Protein AF-A0A8X7UZ30-F1 (afdb_monomer_lite)

Structure (mmCIF, N/CA/C/O backbone):
data_AF-A0A8X7UZ30-F1
#
_entry.id   AF-A0A8X7UZ30-F1
#
loop_
_atom_site.group_PDB
_atom_site.id
_atom_site.type_symbol
_atom_site.label_atom_id
_atom_site.label_alt_id
_atom_site.label_comp_id
_atom_site.label_asym_id
_atom_site.label_entity_id
_atom_site.label_seq_id
_atom_site.pdbx_PDB_ins_code
_atom_site.Cartn_x
_atom_site.Cartn_y
_atom_site.Cartn_z
_atom_site.occupancy
_atom_site.B_iso_or_equiv
_atom_site.auth_seq_id
_atom_site.auth_comp_id
_atom_site.auth_asym_id
_atom_site.auth_atom_id
_atom_site.pdbx_PDB_model_num
ATOM 1 N N . MET A 1 1 ? 1.801 18.169 -25.509 1.00 45.81 1 MET A N 1
ATOM 2 C CA . MET A 1 1 ? 2.466 18.859 -24.384 1.00 45.81 1 MET A CA 1
ATOM 3 C C . MET A 1 1 ? 3.367 17.918 -23.574 1.00 45.81 1 MET A C 1
ATOM 5 O O . MET A 1 1 ? 4.564 18.136 -23.585 1.00 45.81 1 MET A O 1
ATOM 9 N N . GLY A 1 2 ? 2.878 16.818 -22.977 1.00 57.31 2 GLY A N 1
ATOM 10 C CA . GLY A 1 2 ? 3.729 15.922 -22.156 1.00 57.31 2 GLY A CA 1
ATOM 11 C C . GLY A 1 2 ? 4.887 15.200 -22.878 1.00 57.31 2 GLY A C 1
ATOM 12 O O . GLY A 1 2 ? 5.932 14.972 -22.283 1.00 57.31 2 GLY A O 1
ATOM 13 N N . LYS A 1 3 ? 4.746 14.892 -24.177 1.00 58.72 3 LYS A N 1
ATOM 14 C CA . LYS A 1 3 ? 5.792 14.205 -24.967 1.00 58.72 3 LYS A CA 1
ATOM 15 C C . LYS A 1 3 ? 7.014 15.080 -25.293 1.00 58.72 3 LYS A C 1
ATOM 17 O O . LYS A 1 3 ? 8.078 14.539 -25.551 1.00 58.72 3 LYS A O 1
ATOM 22 N N . GLU A 1 4 ? 6.857 16.404 -25.274 1.00 61.19 4 GLU A N 1
ATOM 23 C CA . GLU A 1 4 ? 7.953 17.369 -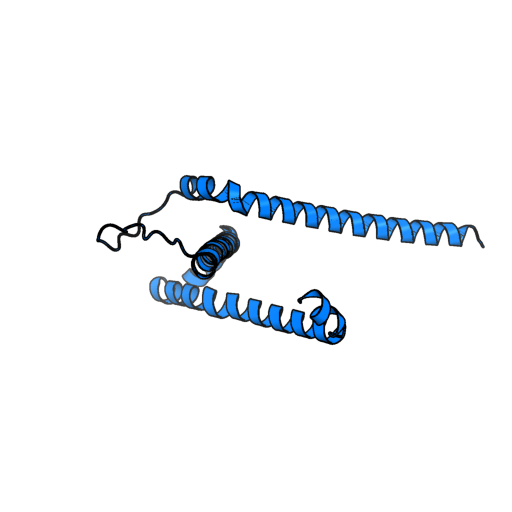25.478 1.00 61.19 4 GLU A CA 1
ATOM 24 C C . GLU A 1 4 ? 8.802 17.506 -24.206 1.00 61.19 4 GLU A C 1
ATOM 26 O O . GLU A 1 4 ? 10.024 17.507 -24.274 1.00 61.19 4 GLU A O 1
ATOM 31 N N . ILE A 1 5 ? 8.164 17.498 -23.029 1.00 61.38 5 ILE A N 1
ATOM 32 C CA . ILE A 1 5 ? 8.846 17.551 -21.725 1.00 61.38 5 ILE A CA 1
ATOM 33 C C . ILE A 1 5 ? 9.736 16.314 -21.530 1.00 61.38 5 ILE A C 1
ATOM 35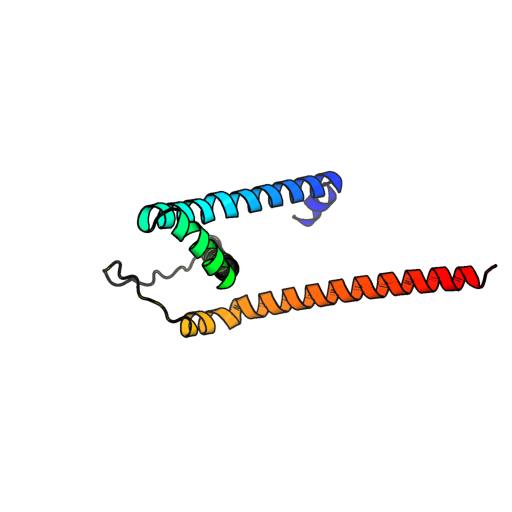 O O . ILE A 1 5 ? 10.884 16.436 -21.119 1.00 61.38 5 ILE A O 1
ATOM 39 N N . LEU A 1 6 ? 9.244 15.129 -21.905 1.00 62.25 6 LEU A N 1
ATOM 40 C CA . LEU A 1 6 ? 9.995 13.872 -21.798 1.00 62.25 6 LEU A CA 1
ATOM 41 C C . LEU A 1 6 ? 11.217 13.792 -22.731 1.00 62.25 6 LEU A C 1
ATOM 43 O O . LEU A 1 6 ? 12.106 12.988 -22.481 1.00 62.25 6 LEU A O 1
ATOM 47 N N . ARG A 1 7 ? 11.280 14.609 -23.793 1.00 64.31 7 ARG A N 1
ATOM 48 C CA . ARG A 1 7 ? 12.428 14.663 -24.719 1.00 64.31 7 ARG A CA 1
ATOM 49 C C . ARG A 1 7 ? 13.551 15.587 -24.245 1.00 64.31 7 ARG A C 1
ATOM 51 O O . ARG A 1 7 ? 14.673 15.450 -24.715 1.00 64.31 7 ARG A O 1
ATOM 58 N N . LEU A 1 8 ? 13.251 16.511 -23.331 1.00 68.25 8 LEU A N 1
ATOM 59 C CA . LEU A 1 8 ? 14.210 17.472 -22.773 1.00 68.25 8 LEU A CA 1
ATOM 60 C C . LEU A 1 8 ? 14.868 16.971 -21.477 1.00 68.25 8 LEU A C 1
ATOM 62 O O . LEU A 1 8 ? 15.854 17.543 -21.018 1.00 68.25 8 LEU A O 1
ATOM 66 N N . VAL A 1 9 ? 14.325 15.908 -20.881 1.00 74.44 9 VAL A N 1
ATOM 67 C CA . VAL A 1 9 ? 14.804 15.331 -19.623 1.00 74.44 9 VAL A CA 1
ATOM 68 C C . VAL A 1 9 ? 15.862 14.272 -19.924 1.00 74.44 9 VAL A C 1
ATOM 70 O O . VAL A 1 9 ? 15.595 13.278 -20.595 1.00 74.44 9 VAL A O 1
ATOM 73 N N . THR A 1 10 ? 17.081 14.474 -19.421 1.00 80.12 10 THR A N 1
ATOM 74 C CA . THR A 1 10 ? 18.139 13.460 -19.511 1.00 80.12 10 THR A CA 1
ATOM 75 C C . THR A 1 10 ? 17.779 12.242 -18.647 1.00 80.12 10 THR A C 1
ATOM 77 O O . THR A 1 10 ? 17.148 12.398 -17.598 1.00 80.12 10 THR A O 1
ATOM 80 N N . PRO A 1 11 ? 18.183 11.017 -19.034 1.00 76.94 11 PRO A N 1
ATOM 81 C CA . PRO A 1 11 ? 17.801 9.789 -18.323 1.00 76.94 11 PRO A CA 1
ATOM 82 C C . PRO A 1 11 ? 18.179 9.808 -16.832 1.00 76.94 11 PRO A C 1
ATOM 84 O O . PRO A 1 11 ? 17.429 9.309 -15.999 1.00 76.94 11 PRO A O 1
ATOM 87 N N . ASN A 1 12 ? 19.280 10.476 -16.475 1.00 78.88 12 ASN A N 1
ATOM 88 C CA . ASN A 1 12 ? 19.706 10.641 -15.083 1.00 78.88 12 ASN A CA 1
ATOM 89 C C . ASN A 1 12 ? 18.746 11.528 -14.266 1.00 78.88 12 ASN A C 1
ATOM 91 O O . ASN A 1 12 ? 18.543 11.280 -13.082 1.00 78.88 12 ASN A O 1
ATOM 95 N N . GLN A 1 13 ? 18.143 12.550 -14.885 1.00 82.94 13 GLN A N 1
ATOM 96 C CA . GLN A 1 13 ? 17.176 13.438 -14.228 1.00 82.94 13 GLN A CA 1
ATOM 97 C C . GLN A 1 13 ? 15.824 12.746 -14.039 1.00 82.94 13 GLN A C 1
ATOM 99 O O . GLN A 1 13 ? 15.180 12.941 -13.012 1.00 82.94 13 GLN A O 1
ATOM 104 N N . LEU A 1 14 ? 15.420 11.896 -14.991 1.00 84.50 14 LEU A N 1
ATOM 105 C CA . LEU A 1 14 ? 14.224 11.068 -14.845 1.00 84.50 14 LEU A CA 1
ATOM 106 C C . LEU A 1 14 ? 14.387 10.066 -13.697 1.00 84.50 14 LEU A C 1
ATOM 108 O O . LEU A 1 14 ? 13.525 10.002 -12.828 1.00 84.50 14 LEU A O 1
ATOM 112 N N . ALA A 1 15 ? 15.520 9.360 -13.644 1.00 85.81 15 ALA A N 1
ATOM 113 C CA . ALA A 1 15 ? 15.814 8.421 -12.564 1.00 85.81 15 ALA A CA 1
ATOM 114 C C . ALA A 1 15 ? 15.855 9.113 -11.189 1.00 85.81 15 ALA A C 1
ATOM 116 O O . ALA A 1 15 ? 15.294 8.604 -10.220 1.00 85.81 15 ALA A O 1
ATOM 117 N N . ALA A 1 16 ? 16.465 10.300 -11.104 1.00 86.31 16 ALA A N 1
ATOM 118 C CA . ALA A 1 16 ? 16.489 11.090 -9.874 1.00 86.31 16 ALA A CA 1
ATOM 119 C C . ALA A 1 16 ? 15.084 11.562 -9.453 1.00 86.31 16 ALA A C 1
ATOM 121 O O . ALA A 1 16 ? 14.745 11.519 -8.270 1.00 86.31 16 ALA A O 1
ATOM 122 N N . LEU A 1 17 ? 14.244 11.974 -10.408 1.00 86.56 17 LEU A N 1
ATOM 123 C CA . LEU A 1 17 ? 12.860 12.375 -10.150 1.00 86.56 17 LEU A CA 1
ATOM 124 C C . LEU A 1 17 ? 12.002 11.193 -9.683 1.00 86.56 17 LEU A C 1
ATOM 126 O O . LEU A 1 17 ? 11.246 11.328 -8.723 1.00 86.56 17 LEU A O 1
ATOM 130 N N . GLU A 1 18 ? 12.131 10.035 -10.330 1.00 87.62 18 GLU A N 1
ATOM 131 C CA . GLU A 1 18 ? 11.450 8.802 -9.928 1.00 87.62 18 GLU A CA 1
ATOM 132 C C . GLU A 1 18 ? 11.854 8.383 -8.514 1.00 87.62 18 GLU A C 1
ATOM 134 O O . GLU A 1 18 ? 10.987 8.082 -7.693 1.00 87.62 18 GLU A O 1
ATOM 139 N N . GLN A 1 19 ? 13.149 8.436 -8.193 1.00 89.06 19 GLN A N 1
ATOM 140 C CA . GLN A 1 19 ? 13.645 8.156 -6.845 1.00 89.06 19 GLN A CA 1
ATOM 141 C C . GLN A 1 19 ? 13.103 9.149 -5.812 1.00 89.06 19 GLN A C 1
ATOM 143 O O . GLN A 1 19 ? 12.683 8.734 -4.728 1.00 89.06 19 GLN A O 1
ATOM 148 N N . ALA A 1 20 ? 13.068 10.444 -6.135 1.00 89.56 20 ALA A N 1
ATOM 149 C CA . ALA A 1 20 ? 12.529 11.467 -5.244 1.00 89.56 20 ALA A CA 1
ATOM 150 C C . ALA A 1 20 ? 11.025 11.262 -4.987 1.00 89.56 20 ALA A C 1
ATOM 152 O O . ALA A 1 20 ? 10.590 11.260 -3.834 1.00 89.56 20 ALA A O 1
ATOM 153 N N . LEU A 1 21 ? 10.241 11.009 -6.041 1.00 88.50 21 LEU A N 1
ATOM 154 C CA . LEU A 1 21 ? 8.804 10.733 -5.948 1.00 88.50 21 LEU A CA 1
ATOM 155 C C . LEU A 1 21 ? 8.515 9.435 -5.188 1.00 88.50 21 LEU A C 1
ATOM 157 O O . LEU A 1 21 ? 7.593 9.398 -4.370 1.00 88.50 21 LEU A O 1
ATOM 161 N N . ALA A 1 22 ? 9.301 8.381 -5.418 1.00 87.69 22 ALA A N 1
ATOM 162 C CA . ALA A 1 22 ?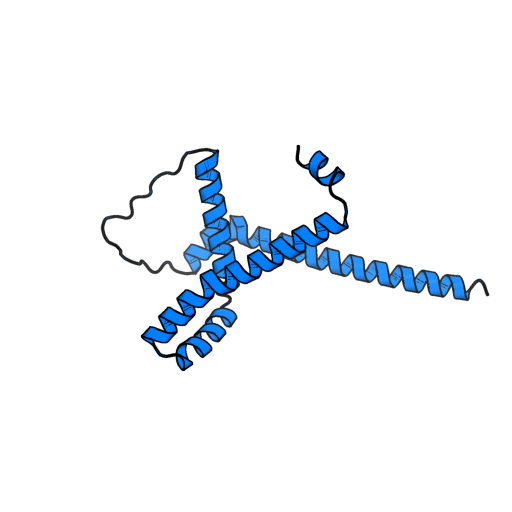 9.175 7.117 -4.700 1.00 87.69 22 ALA A CA 1
ATOM 163 C C . ALA A 1 22 ? 9.476 7.300 -3.207 1.00 87.69 22 ALA A C 1
ATOM 165 O O . ALA A 1 22 ? 8.683 6.883 -2.363 1.00 87.69 22 ALA A O 1
ATOM 166 N N . THR A 1 23 ? 10.569 7.991 -2.878 1.00 87.94 23 THR A N 1
ATOM 167 C CA . THR A 1 23 ? 10.972 8.258 -1.489 1.00 87.94 23 THR A CA 1
ATOM 168 C C . THR A 1 23 ? 9.927 9.099 -0.760 1.00 87.94 23 THR A C 1
ATOM 170 O O . THR A 1 23 ? 9.520 8.742 0.347 1.00 87.94 23 THR A O 1
ATOM 173 N N . GLN A 1 24 ? 9.425 10.166 -1.397 1.00 89.12 24 GLN A N 1
ATOM 174 C CA . GLN A 1 24 ? 8.339 10.977 -0.847 1.00 89.12 24 GLN A CA 1
ATOM 175 C C . GLN A 1 24 ? 7.085 10.129 -0.625 1.00 89.12 24 GLN A C 1
ATOM 177 O O . GLN A 1 24 ? 6.494 10.197 0.447 1.00 89.12 24 GLN A O 1
ATOM 182 N N . SER A 1 25 ? 6.682 9.323 -1.609 1.00 85.06 25 SER A N 1
ATOM 183 C CA . SER A 1 25 ? 5.464 8.509 -1.520 1.00 85.06 25 SER A CA 1
ATOM 184 C C . SER A 1 25 ? 5.548 7.493 -0.385 1.00 85.06 25 SER A C 1
ATOM 186 O O . SER A 1 25 ? 4.591 7.337 0.369 1.00 85.06 25 SER A O 1
ATOM 188 N N . ILE A 1 26 ? 6.702 6.845 -0.214 1.00 84.06 26 ILE A N 1
ATOM 189 C CA . ILE A 1 26 ? 6.943 5.906 0.885 1.00 84.06 26 ILE A CA 1
ATOM 190 C C . ILE A 1 26 ? 6.870 6.642 2.223 1.00 84.06 26 ILE A C 1
ATOM 192 O O . ILE A 1 26 ? 6.100 6.242 3.096 1.00 84.06 26 ILE A O 1
ATOM 196 N N . PHE A 1 27 ? 7.611 7.739 2.382 1.00 85.88 27 PHE A N 1
ATOM 197 C CA . PHE A 1 27 ? 7.614 8.485 3.638 1.00 85.88 27 PHE A CA 1
ATOM 198 C C . PHE A 1 27 ? 6.224 9.037 3.972 1.00 85.88 27 PHE A C 1
ATOM 200 O O . PHE A 1 27 ? 5.758 8.916 5.099 1.00 85.88 27 PHE A O 1
ATOM 207 N N . GLN A 1 28 ? 5.517 9.580 2.984 1.00 84.12 28 GLN A N 1
ATOM 208 C CA . GLN A 1 28 ? 4.193 10.162 3.158 1.00 84.12 28 GLN A CA 1
ATOM 209 C C . GLN A 1 28 ? 3.144 9.103 3.518 1.00 84.12 28 GLN A C 1
ATOM 211 O O . GLN A 1 28 ? 2.339 9.326 4.420 1.00 84.12 28 GLN A O 1
ATOM 216 N N . LEU A 1 29 ? 3.159 7.941 2.860 1.00 79.38 29 LEU A N 1
ATOM 217 C CA . LEU A 1 29 ? 2.212 6.862 3.145 1.00 79.38 29 LEU A CA 1
ATOM 218 C C . LEU A 1 29 ? 2.471 6.218 4.508 1.00 79.38 29 LEU A C 1
ATOM 220 O O . LEU A 1 29 ? 1.527 5.973 5.251 1.00 79.38 29 LEU A O 1
ATOM 224 N N . TRP A 1 30 ? 3.727 5.970 4.870 1.00 79.56 30 TRP A N 1
ATOM 225 C CA . TRP A 1 30 ? 4.039 5.332 6.147 1.00 79.56 30 TRP A CA 1
ATOM 226 C C . TRP A 1 30 ? 3.945 6.313 7.316 1.00 79.56 30 TRP A C 1
ATOM 228 O O . TRP A 1 30 ? 3.318 6.011 8.326 1.00 79.56 30 TRP A O 1
ATOM 238 N N . PHE A 1 31 ? 4.493 7.517 7.185 1.00 82.38 31 PHE A N 1
ATOM 239 C CA . PHE A 1 31 ? 4.532 8.457 8.299 1.00 82.38 31 PHE A CA 1
ATOM 240 C C . PHE A 1 31 ? 3.190 9.155 8.530 1.00 82.38 31 PHE A C 1
ATOM 242 O O . PHE A 1 31 ? 2.761 9.257 9.671 1.00 82.38 31 PHE A O 1
ATOM 249 N N . LEU A 1 32 ? 2.486 9.611 7.487 1.00 82.38 32 LEU A N 1
ATOM 250 C CA . LEU A 1 32 ? 1.235 10.355 7.698 1.00 82.38 32 LEU A CA 1
ATOM 251 C C . LEU A 1 32 ? 0.005 9.464 7.868 1.00 82.38 32 LEU A C 1
ATOM 253 O O . LEU A 1 32 ? -0.951 9.912 8.489 1.00 82.38 32 LEU A O 1
ATOM 257 N N . MET A 1 33 ? -0.006 8.240 7.327 1.00 80.81 33 MET A N 1
ATOM 258 C CA . MET A 1 33 ? -1.191 7.370 7.421 1.00 80.81 33 MET A CA 1
ATOM 259 C C . MET A 1 33 ? -1.069 6.301 8.504 1.00 80.81 33 MET A C 1
ATOM 261 O O . MET A 1 33 ? -2.056 6.010 9.172 1.00 80.81 33 MET A O 1
ATOM 265 N N . VAL A 1 34 ? 0.114 5.705 8.687 1.00 83.56 34 VAL A N 1
ATOM 266 C CA . VAL A 1 34 ? 0.281 4.598 9.645 1.00 83.56 34 VAL A CA 1
ATOM 267 C C . VAL A 1 34 ? 0.537 5.119 11.054 1.00 83.56 34 VAL A C 1
ATOM 269 O O . VAL A 1 34 ? -0.018 4.581 12.008 1.00 83.56 34 VAL A O 1
ATOM 272 N N . LEU A 1 35 ? 1.329 6.186 11.200 1.00 84.88 35 LEU A N 1
ATOM 273 C CA . LEU A 1 35 ? 1.684 6.726 12.514 1.00 84.88 35 LEU A CA 1
ATOM 274 C C . LEU A 1 35 ? 0.459 7.159 13.335 1.00 84.88 35 LEU A C 1
ATOM 276 O O . LEU A 1 35 ? 0.381 6.740 14.488 1.00 84.88 35 LEU A O 1
ATOM 280 N N . PRO A 1 36 ? -0.520 7.918 12.798 1.00 85.06 36 PRO A N 1
ATOM 281 C CA . PRO A 1 36 ? -1.685 8.319 13.586 1.00 85.06 36 PRO A CA 1
ATOM 282 C C . PRO A 1 36 ? -2.507 7.118 14.049 1.00 85.06 36 PRO A C 1
ATOM 284 O O . PRO A 1 36 ? -2.906 7.073 15.202 1.00 85.06 36 PRO A O 1
ATOM 287 N N . MET A 1 37 ? -2.682 6.117 13.183 1.00 86.12 37 MET A N 1
ATOM 288 C CA . MET A 1 37 ? -3.435 4.902 13.497 1.00 86.12 37 MET A CA 1
ATOM 289 C C . MET A 1 37 ? -2.754 4.072 14.593 1.00 86.12 37 MET A C 1
ATOM 291 O O . MET A 1 37 ? -3.406 3.633 15.535 1.00 86.12 37 MET A O 1
ATOM 295 N N . VAL A 1 38 ? -1.433 3.877 14.506 1.00 86.62 38 VAL A N 1
ATOM 296 C CA . VAL A 1 38 ? -0.677 3.146 15.539 1.00 86.62 38 VAL A CA 1
ATOM 297 C C . VAL A 1 38 ? -0.648 3.928 16.854 1.00 86.62 38 VAL A C 1
ATOM 299 O O . VAL A 1 38 ? -0.697 3.314 17.918 1.00 86.62 38 VAL A O 1
ATOM 302 N N . MET A 1 39 ? -0.599 5.264 16.807 1.00 89.62 39 MET A N 1
ATOM 303 C CA . MET A 1 39 ? -0.705 6.089 18.014 1.00 89.62 39 MET A CA 1
ATOM 304 C C . MET A 1 39 ? -2.101 6.038 18.637 1.00 89.62 39 MET A C 1
ATOM 306 O O . MET A 1 39 ? -2.188 5.944 19.854 1.00 89.62 39 MET A O 1
ATOM 310 N N . GLU A 1 40 ? -3.168 6.066 17.840 1.00 89.31 40 GLU A N 1
ATOM 311 C CA . GLU A 1 40 ? -4.556 5.953 18.311 1.00 89.31 40 GLU A CA 1
ATOM 312 C C . GLU A 1 40 ? -4.772 4.624 19.047 1.00 89.31 40 GLU A C 1
ATOM 314 O O . GLU A 1 40 ? -5.062 4.626 20.241 1.00 89.31 40 GLU A O 1
ATOM 319 N N . ILE A 1 41 ? -4.463 3.495 18.402 1.00 87.69 41 ILE A N 1
ATOM 320 C CA . ILE A 1 41 ? -4.571 2.160 19.022 1.00 87.69 41 ILE A CA 1
ATOM 321 C C . ILE A 1 41 ? -3.606 2.028 20.213 1.00 87.69 41 ILE A C 1
ATOM 323 O O . ILE A 1 41 ? -3.925 1.419 21.233 1.00 87.69 41 ILE A O 1
ATOM 327 N N . GLY A 1 42 ? -2.415 2.625 20.112 1.00 90.12 42 GLY A N 1
ATOM 328 C CA . GLY A 1 42 ? -1.423 2.630 21.185 1.00 90.12 42 GLY A CA 1
ATOM 329 C C . GLY A 1 42 ? -1.875 3.392 22.430 1.00 90.12 42 GLY A C 1
ATOM 330 O O . GLY A 1 42 ? -1.497 3.001 23.535 1.00 90.12 42 GLY A O 1
ATOM 331 N N . LEU A 1 43 ? -2.680 4.443 22.258 1.00 91.56 43 LEU A N 1
ATOM 332 C CA . LEU A 1 43 ? -3.282 5.215 23.345 1.00 91.56 43 LEU A CA 1
ATOM 333 C C . LEU A 1 43 ? -4.523 4.523 23.928 1.00 91.56 43 LEU A C 1
ATOM 335 O O . LEU A 1 43 ? -4.735 4.618 25.134 1.00 91.56 43 LEU A O 1
ATOM 339 N N . GLU A 1 44 ? -5.314 3.829 23.106 1.00 91.38 44 GLU A N 1
ATOM 340 C CA . GLU A 1 44 ? -6.555 3.163 23.531 1.00 91.38 44 GLU A CA 1
ATOM 341 C C . GLU A 1 44 ? -6.316 1.814 24.224 1.00 91.38 44 GLU A C 1
ATOM 343 O O . GLU A 1 44 ? -6.856 1.561 25.301 1.00 91.38 44 GLU A O 1
ATOM 348 N N . GLU A 1 45 ? -5.489 0.952 23.631 1.00 88.62 45 GLU A N 1
ATOM 349 C CA . GLU A 1 45 ? -5.312 -0.443 24.066 1.00 88.62 45 GLU A CA 1
ATOM 350 C C . GLU A 1 45 ? -3.878 -0.760 24.529 1.00 88.62 45 GLU A C 1
ATOM 352 O O . GLU A 1 45 ? -3.586 -1.850 25.034 1.00 88.62 45 GLU A O 1
ATOM 357 N N . GLY A 1 46 ? -2.965 0.205 24.396 1.00 90.31 46 GLY A N 1
ATOM 358 C CA . GLY A 1 46 ? -1.569 0.102 24.809 1.00 90.31 46 GLY A CA 1
ATOM 359 C C . GLY A 1 46 ? -0.610 -0.319 23.689 1.00 90.31 46 GLY A C 1
ATOM 360 O O . GLY A 1 46 ? -0.956 -1.012 22.731 1.00 90.31 46 GLY A O 1
ATOM 361 N N . PHE A 1 47 ? 0.664 0.063 23.838 1.00 87.94 47 PHE A N 1
ATOM 362 C CA . PHE A 1 47 ? 1.695 -0.068 22.794 1.00 87.94 47 PHE A CA 1
ATOM 363 C C . PHE A 1 47 ? 1.910 -1.504 22.288 1.00 87.94 47 PHE A C 1
ATOM 365 O O . PHE A 1 47 ? 2.123 -1.726 21.098 1.00 87.94 47 PHE A O 1
ATOM 372 N N . ARG A 1 48 ? 1.828 -2.503 23.178 1.00 89.19 48 ARG A N 1
ATOM 373 C CA . ARG A 1 48 ? 1.974 -3.913 22.788 1.00 89.19 48 ARG A CA 1
ATOM 374 C C . ARG A 1 48 ? 0.813 -4.387 21.909 1.00 89.19 48 ARG A C 1
ATOM 376 O O . ARG A 1 48 ? 1.070 -5.124 20.960 1.00 89.19 48 ARG A O 1
ATOM 383 N N . SER A 1 49 ? -0.419 -3.970 22.217 1.00 88.31 49 SER A N 1
ATOM 384 C CA . SER A 1 49 ? -1.601 -4.308 21.412 1.00 88.31 49 SER A CA 1
ATOM 385 C C . SER A 1 49 ? -1.480 -3.686 20.023 1.00 88.31 49 SER A C 1
ATOM 387 O O . SER A 1 49 ? -1.563 -4.391 19.023 1.00 88.31 49 SER A O 1
ATOM 389 N N . ALA A 1 50 ? -1.091 -2.407 19.960 1.00 89.62 50 ALA A N 1
ATOM 390 C CA . ALA A 1 50 ? -0.943 -1.672 18.706 1.00 89.62 50 ALA A CA 1
ATOM 391 C C . ALA A 1 50 ? 0.032 -2.319 17.708 1.00 89.62 50 ALA A C 1
ATOM 393 O O . ALA A 1 50 ? -0.244 -2.348 16.509 1.00 89.62 50 ALA A O 1
ATOM 394 N N . ILE A 1 51 ? 1.159 -2.875 18.175 1.00 88.88 51 ILE A N 1
ATOM 395 C CA . ILE A 1 51 ? 2.098 -3.585 17.289 1.00 88.88 51 ILE A CA 1
ATOM 396 C C . ILE A 1 51 ? 1.468 -4.870 16.744 1.00 88.88 51 ILE A C 1
ATOM 398 O O . ILE A 1 51 ? 1.582 -5.151 15.551 1.00 88.88 51 ILE A O 1
ATOM 402 N N . VAL A 1 52 ? 0.819 -5.663 17.600 1.00 91.25 52 VAL A N 1
ATOM 403 C CA . VAL A 1 52 ? 0.192 -6.925 17.180 1.00 91.25 52 VAL A CA 1
ATOM 404 C C . VAL A 1 52 ? -0.935 -6.644 16.193 1.00 91.25 52 VAL A C 1
ATOM 406 O O . VAL A 1 52 ? -0.963 -7.241 15.115 1.00 91.25 52 VAL A O 1
ATOM 409 N N . ASP A 1 53 ? -1.804 -5.690 16.507 1.00 87.75 53 ASP A N 1
ATOM 410 C CA . ASP A 1 53 ? -2.904 -5.301 15.635 1.00 87.75 53 ASP A CA 1
ATOM 411 C C . ASP A 1 53 ? -2.422 -4.721 14.315 1.00 87.75 53 ASP A C 1
ATOM 413 O O . ASP A 1 53 ? -2.992 -5.053 13.277 1.00 87.75 53 ASP A O 1
ATOM 417 N N . PHE A 1 54 ? -1.323 -3.964 14.304 1.00 87.31 54 PHE A N 1
ATOM 418 C CA . PHE A 1 54 ? -0.704 -3.521 13.059 1.00 87.31 54 PHE A CA 1
ATOM 419 C C . PHE A 1 54 ? -0.364 -4.710 12.144 1.00 87.31 54 PHE A C 1
ATOM 421 O O . PHE A 1 54 ? -0.758 -4.724 10.975 1.00 87.31 54 PHE A O 1
ATOM 428 N N . PHE A 1 55 ? 0.290 -5.755 12.661 1.00 89.44 55 PHE A N 1
ATOM 429 C CA . PHE A 1 55 ? 0.595 -6.949 11.863 1.00 89.44 55 PHE A CA 1
ATOM 430 C C . PHE A 1 55 ? -0.665 -7.706 11.430 1.00 89.44 55 PHE A C 1
ATOM 432 O O . PHE A 1 55 ? -0.764 -8.126 10.273 1.00 89.44 55 PHE A O 1
ATOM 439 N N . ILE A 1 56 ? -1.650 -7.848 12.317 1.00 90.69 56 ILE A N 1
ATOM 440 C CA . ILE A 1 56 ? -2.923 -8.505 11.996 1.00 90.69 56 ILE A CA 1
ATOM 441 C C . ILE A 1 56 ? -3.691 -7.728 10.915 1.00 90.69 56 ILE A C 1
ATOM 443 O O . ILE A 1 56 ? -4.264 -8.342 10.012 1.00 90.69 56 ILE A O 1
ATOM 447 N N . MET A 1 57 ? -3.681 -6.395 10.947 1.00 86.69 57 MET A N 1
ATOM 448 C CA . MET A 1 57 ? -4.281 -5.548 9.913 1.00 86.69 57 MET A CA 1
ATOM 449 C C . MET A 1 57 ? -3.592 -5.738 8.558 1.00 86.69 57 MET A C 1
ATOM 451 O O . MET A 1 57 ? -4.283 -5.873 7.543 1.00 86.69 57 MET A O 1
ATOM 455 N N . GLN A 1 58 ? -2.261 -5.850 8.525 1.00 87.69 58 GLN A N 1
ATOM 456 C CA . GLN A 1 58 ? -1.554 -6.119 7.268 1.00 87.69 58 GLN A CA 1
ATOM 457 C C . GLN A 1 58 ? -1.830 -7.518 6.718 1.00 87.69 58 GLN A C 1
ATOM 459 O O . GLN A 1 58 ? -2.022 -7.658 5.509 1.00 87.69 58 GLN A O 1
ATOM 464 N N . LEU A 1 59 ? -1.961 -8.533 7.577 1.00 88.81 59 LEU A N 1
ATOM 465 C CA . LEU A 1 59 ? -2.386 -9.875 7.159 1.00 88.81 59 LEU A CA 1
ATOM 466 C C . LEU A 1 59 ? -3.831 -9.899 6.634 1.00 88.81 59 LEU A C 1
ATOM 468 O O . LEU A 1 59 ? -4.133 -10.636 5.698 1.00 88.81 59 LEU A O 1
ATOM 472 N N . LYS A 1 60 ? -4.714 -9.043 7.165 1.00 86.12 60 LYS A N 1
ATOM 473 C CA . LYS A 1 60 ? -6.078 -8.817 6.646 1.00 86.12 60 LYS A CA 1
ATOM 474 C C . LYS A 1 60 ? -6.110 -7.989 5.349 1.00 86.12 60 LYS A C 1
ATOM 476 O O . LYS A 1 60 ? -7.193 -7.628 4.892 1.00 86.12 60 LYS A O 1
ATOM 481 N N . LEU A 1 61 ? -4.950 -7.691 4.753 1.00 83.31 61 LEU A N 1
ATOM 482 C CA . LEU A 1 61 ? -4.794 -6.881 3.540 1.00 83.31 61 LEU A CA 1
ATOM 483 C C . LEU A 1 61 ? -5.342 -5.449 3.685 1.00 83.31 61 LEU A C 1
ATOM 485 O O . LEU A 1 61 ? -5.770 -4.839 2.699 1.00 83.31 61 LEU A O 1
ATOM 489 N N . ALA A 1 62 ? -5.305 -4.885 4.898 1.00 81.88 62 ALA A N 1
ATOM 490 C CA . ALA A 1 62 ? -5.799 -3.534 5.163 1.00 81.88 62 ALA A CA 1
ATOM 491 C C . ALA A 1 62 ? -5.085 -2.477 4.304 1.00 81.88 62 ALA A C 1
ATOM 493 O O . ALA A 1 62 ? -5.739 -1.578 3.780 1.00 81.88 62 ALA A O 1
ATOM 494 N N . SER A 1 63 ? -3.776 -2.618 4.075 1.00 79.94 63 SER A N 1
ATOM 495 C CA . SER A 1 63 ? -2.993 -1.722 3.210 1.00 79.94 63 SER A CA 1
ATOM 496 C C . SER A 1 63 ? -3.466 -1.718 1.751 1.00 79.94 63 SER A C 1
ATOM 498 O O . SER A 1 63 ? -3.582 -0.653 1.137 1.00 79.94 63 SER A O 1
ATOM 500 N N . VAL A 1 64 ? -3.798 -2.891 1.204 1.00 78.62 64 VAL A N 1
ATOM 501 C CA . VAL A 1 64 ? -4.324 -3.042 -0.161 1.00 78.62 64 VAL A CA 1
ATOM 502 C C . VAL A 1 64 ? -5.716 -2.428 -0.248 1.00 78.62 64 VAL A C 1
ATOM 504 O O . VAL A 1 64 ? -5.982 -1.619 -1.138 1.00 78.62 64 VAL A O 1
ATOM 507 N N . PHE A 1 65 ? -6.588 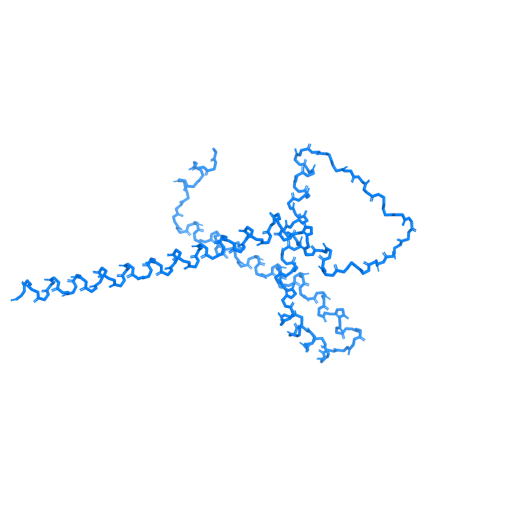-2.752 0.710 1.00 78.56 65 PHE A N 1
ATOM 508 C CA . PHE A 1 65 ? -7.938 -2.197 0.785 1.00 78.56 65 PHE A CA 1
ATOM 509 C C . PHE A 1 65 ? -7.926 -0.668 0.919 1.00 78.56 65 PHE A C 1
ATOM 511 O O . PHE A 1 65 ? -8.675 0.022 0.226 1.00 78.56 65 PHE A O 1
ATOM 518 N N . PHE A 1 66 ? -7.053 -0.129 1.768 1.00 78.88 66 PHE A N 1
ATOM 519 C CA . PHE A 1 66 ? -6.935 1.302 2.020 1.00 78.88 66 PHE A CA 1
ATOM 520 C C . PHE A 1 66 ? -6.390 2.065 0.810 1.00 78.88 66 PHE A C 1
ATOM 522 O O . PHE A 1 66 ? -6.999 3.049 0.391 1.00 78.88 66 PHE A O 1
ATOM 529 N N . THR A 1 67 ? -5.302 1.586 0.199 1.00 78.56 67 THR A N 1
ATOM 530 C CA . THR A 1 67 ? -4.734 2.178 -1.028 1.00 78.56 67 THR A CA 1
ATOM 531 C C . THR A 1 67 ? -5.775 2.224 -2.138 1.00 78.56 67 THR A C 1
ATOM 533 O O . THR A 1 67 ? -5.954 3.242 -2.811 1.00 78.56 67 THR A O 1
ATOM 536 N N . PHE A 1 68 ? -6.518 1.132 -2.290 1.00 75.25 68 PHE A N 1
ATOM 537 C CA . PHE A 1 68 ? -7.573 1.030 -3.277 1.00 75.25 68 PHE A CA 1
ATOM 538 C C . PHE A 1 68 ? -8.712 2.021 -2.979 1.00 75.25 68 PHE A C 1
ATOM 540 O O . PHE A 1 68 ? -9.062 2.841 -3.840 1.00 75.25 68 PHE A O 1
ATOM 547 N N . GLN A 1 69 ? -9.207 2.049 -1.734 1.00 80.12 69 GLN A N 1
ATOM 548 C CA . GLN A 1 69 ? -10.231 2.997 -1.284 1.00 80.12 69 GLN A CA 1
ATOM 549 C C . GLN A 1 69 ? -9.808 4.447 -1.567 1.00 80.12 69 GLN A C 1
ATOM 551 O O . GLN A 1 69 ? -10.585 5.208 -2.157 1.00 80.12 69 GLN A O 1
ATOM 556 N N . LEU A 1 70 ? -8.578 4.817 -1.200 1.00 81.38 70 LEU A N 1
ATOM 557 C CA . LEU A 1 70 ? -8.020 6.150 -1.421 1.00 81.38 70 LEU A CA 1
ATOM 558 C C . LEU A 1 70 ? -7.972 6.496 -2.916 1.00 81.38 70 LEU A C 1
ATOM 560 O O . LEU A 1 70 ? -8.405 7.581 -3.310 1.00 81.38 70 LEU A O 1
ATOM 564 N N . GLY A 1 71 ? -7.530 5.555 -3.755 1.00 82.12 71 GLY A N 1
ATOM 565 C CA . GLY A 1 71 ? -7.476 5.717 -5.209 1.00 82.12 71 GLY A CA 1
ATOM 566 C C . GLY A 1 71 ? -8.845 6.014 -5.818 1.00 82.12 71 GLY A C 1
ATOM 567 O O . GLY A 1 71 ? -8.986 6.915 -6.643 1.00 82.12 71 GLY A O 1
ATOM 568 N N . THR A 1 72 ? -9.891 5.331 -5.359 1.00 74.50 72 THR A N 1
ATOM 569 C CA . THR A 1 72 ? -11.246 5.574 -5.878 1.00 74.50 72 THR A CA 1
ATOM 570 C C . THR A 1 72 ? -11.887 6.848 -5.354 1.00 74.50 72 THR A C 1
ATOM 572 O O . THR A 1 72 ? -12.526 7.556 -6.134 1.00 74.50 72 THR A O 1
ATOM 575 N N . LYS A 1 73 ? -11.649 7.215 -4.088 1.00 81.00 73 LYS A N 1
ATOM 576 C CA . LYS A 1 73 ? -12.029 8.540 -3.578 1.00 81.00 73 LYS A CA 1
ATOM 577 C C . LYS A 1 73 ? -11.356 9.639 -4.400 1.00 81.00 73 LYS A C 1
ATOM 579 O O . LYS A 1 73 ? -12.045 10.540 -4.865 1.00 81.00 73 LYS A O 1
ATOM 584 N N . SER A 1 74 ? -10.055 9.513 -4.657 1.00 83.00 74 SER A N 1
ATOM 585 C CA . SER A 1 74 ? -9.295 10.450 -5.490 1.00 83.00 74 SER A CA 1
ATOM 586 C C . SER A 1 74 ? -9.842 10.532 -6.921 1.00 83.00 74 SER A C 1
ATOM 588 O O . SER A 1 74 ? -10.082 11.629 -7.424 1.00 83.00 74 SER A O 1
ATOM 590 N N . HIS A 1 75 ? -10.153 9.394 -7.553 1.00 80.75 75 HIS A N 1
ATOM 591 C CA . HIS A 1 75 ? -10.719 9.356 -8.905 1.00 80.75 75 HIS A CA 1
ATOM 592 C C . HIS A 1 75 ? -12.045 10.130 -9.014 1.00 80.75 75 HIS A C 1
ATOM 594 O O . HIS A 1 75 ? -12.210 10.971 -9.902 1.00 80.75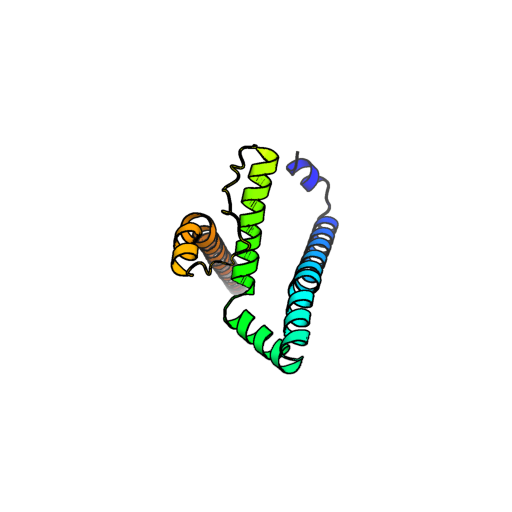 75 HIS A O 1
ATOM 600 N N . TYR A 1 76 ? -12.991 9.886 -8.100 1.00 76.62 76 TYR A N 1
ATOM 601 C CA . TYR A 1 76 ? -14.277 10.594 -8.100 1.00 76.62 76 TYR A CA 1
ATOM 602 C C . TYR A 1 76 ? -14.146 12.061 -7.678 1.00 76.62 76 TYR A C 1
ATOM 604 O O . TYR A 1 76 ? -14.873 12.913 -8.200 1.00 76.62 76 TYR A O 1
ATOM 612 N N . TYR A 1 77 ? -13.205 12.375 -6.787 1.00 80.62 77 TYR A N 1
ATOM 613 C CA . TYR A 1 77 ? -12.903 13.748 -6.393 1.00 80.62 77 TYR A CA 1
ATOM 614 C C . TYR A 1 77 ? -12.338 14.553 -7.569 1.00 80.62 77 TYR A C 1
ATOM 616 O O . TYR A 1 77 ? -12.847 15.627 -7.885 1.00 80.62 77 TYR A O 1
ATOM 624 N N . GLY A 1 78 ? -11.377 13.990 -8.307 1.00 83.06 78 GLY A N 1
ATOM 625 C CA . GLY A 1 78 ? -10.831 14.597 -9.521 1.00 83.06 78 GLY A CA 1
ATOM 626 C C . GLY A 1 78 ? -11.892 14.798 -10.605 1.00 83.06 78 GLY A C 1
ATOM 627 O O . GLY A 1 78 ? -11.977 15.873 -11.197 1.00 83.06 78 GLY A O 1
ATOM 628 N N . ARG A 1 79 ? -12.777 13.813 -10.819 1.00 81.12 79 ARG A N 1
ATOM 629 C CA . ARG A 1 79 ? -13.920 13.966 -11.739 1.00 81.12 79 ARG A CA 1
ATOM 630 C C . ARG A 1 79 ? -14.866 15.085 -11.314 1.00 81.12 79 ARG A C 1
ATOM 632 O O . ARG A 1 79 ? -15.321 15.832 -12.174 1.00 81.12 79 ARG A O 1
ATOM 639 N N . THR A 1 80 ? -15.121 15.216 -10.014 1.00 82.00 80 THR A N 1
ATOM 640 C CA . THR A 1 80 ? -15.950 16.292 -9.456 1.00 82.00 80 THR A CA 1
ATOM 641 C C . THR A 1 80 ? -15.328 17.664 -9.700 1.00 82.00 80 THR A C 1
ATOM 643 O O . THR A 1 80 ? -16.035 18.560 -10.151 1.00 82.00 80 THR A O 1
ATOM 646 N N . ILE A 1 81 ? -14.024 17.821 -9.449 1.00 80.88 81 ILE A N 1
ATOM 647 C CA . ILE A 1 81 ? -13.306 19.085 -9.674 1.00 80.88 81 ILE A CA 1
ATOM 648 C C . ILE A 1 81 ? -13.294 19.458 -11.160 1.00 80.88 81 ILE A C 1
ATOM 650 O O . ILE A 1 81 ? -13.537 20.609 -11.502 1.00 80.88 81 ILE A O 1
ATOM 654 N N . LEU A 1 82 ? -13.011 18.496 -12.042 1.00 83.94 82 LEU A N 1
ATOM 655 C CA . LEU A 1 82 ? -12.775 18.774 -13.461 1.00 83.94 82 LEU A CA 1
ATOM 656 C C . LEU A 1 82 ? -14.054 18.911 -14.293 1.00 83.94 82 LEU A C 1
ATOM 658 O O . LEU A 1 82 ? -14.075 19.688 -15.240 1.00 83.94 82 LEU A O 1
ATOM 662 N N . HIS A 1 83 ? -15.096 18.135 -13.988 1.00 83.44 83 HIS A N 1
ATOM 663 C CA . HIS A 1 83 ? -16.300 18.064 -14.826 1.00 83.44 83 HIS A CA 1
ATOM 664 C C . HIS A 1 83 ? -17.552 18.618 -14.135 1.00 83.44 83 HIS A C 1
ATOM 666 O O . HIS A 1 83 ? -18.581 18.781 -14.789 1.00 83.44 83 HIS A O 1
ATOM 672 N N . GLY A 1 84 ? -17.495 18.901 -12.828 1.00 77.75 84 GLY A N 1
ATOM 673 C CA . GLY A 1 84 ? -18.686 19.220 -12.042 1.00 77.75 84 GLY A CA 1
ATOM 674 C C . GLY A 1 84 ? -19.673 18.043 -11.963 1.00 77.75 84 GLY A C 1
ATOM 675 O O . GLY A 1 84 ? -19.493 16.995 -12.581 1.00 77.75 84 GLY A O 1
ATOM 676 N N . GLY A 1 85 ? -20.730 18.183 -11.156 1.00 70.31 85 GLY A N 1
ATOM 677 C CA . GLY A 1 85 ? -21.800 17.175 -11.054 1.00 70.31 85 GLY A CA 1
ATOM 678 C C . GLY A 1 85 ? -21.783 16.285 -9.805 1.00 70.31 85 GLY A C 1
ATOM 679 O O . GLY A 1 85 ? -22.468 15.261 -9.785 1.00 70.31 85 GLY A O 1
ATOM 680 N N . SER A 1 86 ? -21.055 16.660 -8.745 1.00 63.88 86 SER A N 1
ATOM 681 C CA . SER A 1 86 ? -21.218 16.015 -7.434 1.00 63.88 86 SER A CA 1
ATOM 682 C C . SER A 1 86 ? -22.632 16.257 -6.910 1.00 63.88 86 SER A C 1
ATOM 684 O O . SER A 1 86 ? -23.015 17.381 -6.584 1.00 63.88 86 SER A O 1
ATOM 686 N N . LYS A 1 87 ? -23.430 15.188 -6.851 1.00 58.03 87 LYS A N 1
ATOM 687 C CA . LYS A 1 87 ? -24.711 15.190 -6.148 1.00 58.03 87 LYS A CA 1
ATOM 688 C C . LYS A 1 87 ? -24.431 14.906 -4.678 1.00 58.03 87 LYS A C 1
ATOM 690 O O . LYS A 1 87 ? -24.028 13.798 -4.330 1.00 58.03 87 LYS A O 1
ATOM 695 N N . TYR A 1 88 ? -24.671 15.899 -3.825 1.00 55.28 88 TYR A N 1
ATOM 696 C CA . TYR A 1 88 ? -24.722 15.704 -2.381 1.00 55.28 88 TYR A CA 1
ATOM 697 C C . TYR A 1 88 ? -25.757 14.618 -2.070 1.00 55.28 88 TYR A C 1
ATOM 699 O O . TYR A 1 88 ? -26.953 14.790 -2.309 1.00 55.28 88 TYR A O 1
ATOM 707 N N . ARG A 1 89 ? -25.293 13.470 -1.578 1.00 59.12 89 ARG A N 1
ATOM 708 C CA . ARG A 1 89 ? -26.166 12.423 -1.060 1.00 59.12 89 ARG A CA 1
ATOM 709 C C . ARG A 1 89 ? -26.329 12.722 0.424 1.00 59.12 89 ARG A C 1
ATOM 711 O O . ARG A 1 89 ? -25.368 12.589 1.173 1.00 59.12 89 ARG A O 1
ATOM 718 N N . GLN A 1 90 ? -27.509 13.203 0.814 1.00 52.66 90 GLN A N 1
ATOM 719 C CA . GLN A 1 90 ? -27.817 13.547 2.202 1.00 52.66 90 GLN A CA 1
ATOM 720 C C . GLN A 1 90 ? -27.498 12.358 3.117 1.00 52.66 90 GLN A C 1
ATOM 722 O O . GLN A 1 90 ? -28.154 11.319 3.055 1.00 52.66 90 GLN A O 1
ATOM 727 N N . THR A 1 91 ? -26.495 12.516 3.978 1.00 55.75 91 THR A N 1
ATOM 728 C CA . THR A 1 91 ? -26.365 11.733 5.203 1.00 55.75 91 THR A CA 1
ATOM 729 C C . THR A 1 91 ? -27.432 12.266 6.148 1.00 55.75 91 THR A C 1
ATOM 731 O O . THR A 1 91 ? -27.280 13.331 6.744 1.00 55.75 91 THR A O 1
ATOM 734 N N . GLY A 1 92 ? -28.582 11.588 6.185 1.00 53.19 92 GLY A N 1
ATOM 735 C CA . GLY A 1 92 ? -29.668 11.923 7.101 1.00 53.19 92 GLY A CA 1
ATOM 736 C C . GLY A 1 92 ? -29.104 12.120 8.508 1.00 53.19 92 GLY A C 1
ATOM 737 O O . GLY A 1 92 ? -28.371 11.270 8.998 1.00 53.19 92 GLY A O 1
ATOM 738 N N . ARG A 1 93 ? -29.376 13.296 9.078 1.00 62.44 93 ARG A N 1
ATOM 739 C CA . ARG A 1 93 ? -28.900 13.807 10.371 1.00 62.44 93 ARG A CA 1
ATOM 740 C C . ARG A 1 93 ? -28.565 12.707 11.388 1.00 62.44 93 ARG A C 1
ATOM 742 O O . ARG A 1 93 ? -29.445 11.980 11.833 1.00 62.44 93 ARG A O 1
ATOM 749 N N . GLY A 1 94 ? -27.292 12.675 11.776 1.00 56.72 94 GLY A N 1
ATOM 750 C CA . GLY A 1 94 ? -26.707 11.762 12.752 1.00 56.72 94 GLY A CA 1
ATOM 751 C C . GLY A 1 94 ? -25.357 11.269 12.244 1.00 56.72 94 GLY A C 1
ATOM 752 O O . GLY A 1 94 ? -25.274 10.691 11.163 1.00 56.72 94 GLY A O 1
ATOM 753 N N . PHE A 1 95 ? -24.286 11.504 13.002 1.00 50.94 95 PHE A N 1
ATOM 754 C CA . PHE A 1 95 ? -22.988 10.866 12.775 1.00 50.94 95 PHE A CA 1
ATOM 755 C C . PHE A 1 95 ? -23.117 9.391 13.186 1.00 50.94 95 PHE A C 1
ATOM 757 O O . PHE A 1 95 ? -22.647 8.972 14.235 1.00 50.94 95 PHE A O 1
ATOM 764 N N . VAL A 1 96 ? -23.873 8.616 12.409 1.00 50.03 96 VAL A N 1
ATOM 765 C CA . VAL A 1 96 ? -24.042 7.182 12.631 1.00 50.03 96 VAL A CA 1
ATOM 766 C C . VAL A 1 96 ? -23.088 6.477 11.681 1.00 50.03 96 VAL A C 1
ATOM 768 O O . VAL A 1 96 ? -23.304 6.439 10.469 1.00 50.03 96 VAL A O 1
ATOM 771 N N . VAL A 1 97 ? -22.006 5.940 12.245 1.00 54.19 97 VAL A N 1
ATOM 772 C CA . VAL A 1 97 ? -21.074 5.039 11.561 1.00 54.19 97 VAL A CA 1
ATOM 773 C C . VAL A 1 97 ? -21.827 3.743 11.250 1.00 54.19 97 VAL A C 1
ATOM 775 O O . VAL A 1 97 ? -21.850 2.799 12.039 1.00 54.19 97 VAL A O 1
ATOM 778 N N . PHE A 1 98 ? -22.513 3.700 10.109 1.00 61.81 98 PHE A N 1
ATOM 779 C CA . PHE A 1 98 ? -23.118 2.462 9.632 1.00 61.81 98 PHE A CA 1
ATOM 780 C C . PHE A 1 98 ? -22.016 1.514 9.160 1.00 61.81 98 PHE A C 1
ATOM 782 O O . PHE A 1 98 ? -21.221 1.844 8.280 1.00 61.81 98 PHE A O 1
ATOM 789 N N . HIS A 1 99 ? -21.991 0.314 9.734 1.00 62.50 99 HIS A N 1
ATOM 790 C CA . HIS A 1 99 ? -21.125 -0.762 9.275 1.00 62.50 99 HIS A CA 1
ATOM 791 C C . HIS A 1 99 ? -21.650 -1.275 7.929 1.00 62.50 99 HIS A C 1
ATOM 793 O O . HIS A 1 99 ? -22.620 -2.032 7.871 1.00 62.50 99 HIS A O 1
ATOM 799 N N . ALA A 1 100 ? -21.024 -0.843 6.834 1.00 67.94 100 ALA A N 1
ATOM 800 C CA . ALA A 1 100 ? -21.288 -1.405 5.517 1.00 67.94 100 ALA A CA 1
ATOM 801 C C . ALA A 1 100 ? -20.755 -2.843 5.467 1.00 67.94 100 ALA A C 1
ATOM 803 O O . ALA A 1 100 ? -19.600 -3.104 5.814 1.00 67.94 100 ALA A O 1
ATOM 804 N N . LYS A 1 101 ? -21.587 -3.790 5.022 1.00 76.38 101 LYS A N 1
ATOM 805 C CA . LYS A 1 101 ? -21.153 -5.181 4.860 1.00 76.38 101 LYS A CA 1
ATOM 806 C C . LYS A 1 101 ? -20.088 -5.258 3.770 1.00 76.38 101 LYS A C 1
ATOM 808 O O . LYS A 1 101 ? -20.240 -4.669 2.699 1.00 76.38 101 LYS A O 1
ATOM 813 N N . PHE A 1 102 ? -19.048 -6.058 4.011 1.00 73.94 102 PHE A N 1
ATOM 814 C CA . PHE A 1 102 ? -17.970 -6.277 3.043 1.00 73.94 102 PHE A CA 1
ATOM 815 C C . PHE A 1 102 ? -18.502 -6.696 1.664 1.00 73.94 102 PHE A C 1
ATOM 817 O O . PHE A 1 102 ? -18.022 -6.198 0.655 1.00 73.94 102 PHE A O 1
ATOM 824 N N . ALA A 1 103 ? -19.535 -7.543 1.614 1.00 77.25 103 ALA A N 1
ATOM 825 C CA . ALA A 1 103 ? -20.126 -8.024 0.366 1.00 77.25 103 ALA A CA 1
ATOM 826 C C . ALA A 1 103 ? -20.748 -6.907 -0.495 1.00 77.25 103 ALA A C 1
ATOM 828 O O . ALA A 1 103 ? -20.531 -6.878 -1.704 1.00 77.25 103 ALA A O 1
ATOM 829 N N . GLU A 1 104 ? -21.474 -5.961 0.110 1.00 77.19 104 GLU A N 1
ATOM 830 C CA . GLU A 1 104 ? -22.032 -4.813 -0.621 1.00 77.19 104 GLU A CA 1
ATOM 831 C C . GLU A 1 104 ? -20.911 -3.931 -1.159 1.00 77.19 104 GLU A C 1
ATOM 833 O O . GLU A 1 104 ? -20.897 -3.581 -2.341 1.00 77.19 104 GLU A O 1
ATOM 838 N N . ASN A 1 105 ? -19.922 -3.648 -0.310 1.00 72.56 105 ASN A N 1
ATOM 839 C CA . ASN A 1 105 ? -18.770 -2.852 -0.703 1.00 72.56 105 ASN A CA 1
ATOM 840 C C . ASN A 1 105 ? -17.972 -3.545 -1.816 1.00 72.56 105 ASN A C 1
ATOM 842 O O . ASN A 1 105 ? -17.526 -2.887 -2.743 1.00 72.56 105 ASN A O 1
ATOM 846 N N . TYR A 1 106 ? -17.845 -4.871 -1.780 1.00 76.75 106 TYR A N 1
ATOM 847 C CA . TYR A 1 106 ? -17.155 -5.653 -2.800 1.00 76.75 106 TYR A CA 1
ATOM 848 C C . TYR A 1 106 ? -17.891 -5.636 -4.147 1.00 76.75 106 TYR A C 1
ATOM 850 O O . TYR A 1 106 ? -17.261 -5.396 -5.172 1.00 76.75 106 TYR A O 1
ATOM 858 N N . ILE A 1 107 ? -19.214 -5.827 -4.180 1.00 79.50 107 ILE A N 1
ATOM 859 C CA . ILE A 1 107 ? -19.986 -5.919 -5.436 1.00 79.50 107 ILE A CA 1
ATOM 860 C C . ILE A 1 107 ? -20.022 -4.586 -6.194 1.00 79.50 107 ILE A C 1
ATOM 862 O O . ILE A 1 107 ? -19.838 -4.564 -7.414 1.00 79.50 107 ILE A O 1
ATOM 866 N N . PHE A 1 108 ? -20.222 -3.463 -5.495 1.00 70.19 108 PHE A N 1
ATOM 867 C CA . PHE A 1 108 ? -20.220 -2.140 -6.136 1.00 70.19 108 PHE A CA 1
ATOM 868 C C . PHE A 1 108 ? -18.851 -1.755 -6.708 1.00 70.19 108 PHE A C 1
ATOM 870 O O . PHE A 1 108 ? -18.750 -0.911 -7.602 1.00 70.19 108 PHE A O 1
ATOM 877 N N . TYR A 1 109 ? -17.793 -2.370 -6.191 1.00 65.75 109 TYR A N 1
ATOM 878 C CA . TYR A 1 109 ? -16.439 -1.865 -6.317 1.00 65.75 109 TYR A CA 1
ATOM 879 C C . TYR A 1 109 ? -15.524 -2.759 -7.151 1.00 65.75 109 TYR A C 1
ATOM 881 O O . TYR A 1 109 ? -14.676 -2.257 -7.900 1.00 65.75 109 TYR A O 1
ATOM 889 N N . SER A 1 110 ? -15.742 -4.076 -7.098 1.00 72.56 110 SER A N 1
ATOM 890 C CA . SER A 1 110 ? -14.917 -5.060 -7.792 1.00 72.56 110 SER A CA 1
ATOM 891 C C . SER A 1 110 ? -14.925 -4.824 -9.302 1.00 72.56 110 SER A C 1
ATOM 893 O O . SER A 1 110 ? -13.870 -4.776 -9.938 1.00 72.56 110 SER A O 1
ATOM 895 N N . ARG A 1 111 ? -16.115 -4.559 -9.854 1.00 68.75 111 ARG A N 1
ATOM 896 C CA . ARG A 1 111 ? -16.366 -4.480 -11.298 1.00 68.75 111 ARG A CA 1
ATOM 897 C C . ARG A 1 111 ? -15.730 -3.273 -11.988 1.00 68.75 111 ARG A C 1
ATOM 899 O O . ARG A 1 111 ? -15.447 -3.340 -13.179 1.00 68.75 111 ARG A O 1
ATOM 906 N N . ASN A 1 112 ? -15.523 -2.166 -11.270 1.00 61.34 112 ASN A N 1
ATOM 907 C CA . ASN A 1 112 ? -15.048 -0.923 -11.886 1.00 61.34 112 ASN A CA 1
ATOM 908 C C . ASN A 1 112 ? -13.536 -0.713 -11.761 1.00 61.34 112 ASN A C 1
ATOM 910 O O . ASN A 1 112 ? -12.951 -0.146 -12.682 1.00 61.34 112 ASN A O 1
ATOM 914 N N . HIS A 1 113 ? -12.909 -1.153 -10.665 1.00 68.00 113 HIS A N 1
ATOM 915 C CA . HIS A 1 113 ? -11.497 -0.844 -10.413 1.00 68.00 113 HIS A CA 1
ATOM 916 C C . HIS A 1 113 ? -10.661 -2.046 -9.945 1.00 68.00 113 HIS A C 1
ATOM 918 O O . HIS A 1 113 ? -9.496 -2.132 -10.319 1.00 68.00 113 HIS A O 1
ATOM 924 N N . PHE A 1 114 ? -11.225 -2.989 -9.180 1.00 73.12 114 PHE A N 1
ATOM 925 C CA . PHE A 1 114 ? -10.433 -4.073 -8.579 1.00 73.12 114 PHE A CA 1
ATOM 926 C C . PHE A 1 114 ? -10.030 -5.100 -9.630 1.00 73.12 114 PHE A C 1
ATOM 928 O O . PHE A 1 114 ? -8.853 -5.405 -9.775 1.00 73.12 114 PHE A O 1
ATOM 935 N N . VAL A 1 115 ? -11.010 -5.573 -10.407 1.00 77.88 115 VAL A N 1
ATOM 936 C CA . VAL A 1 115 ? -10.788 -6.561 -11.469 1.00 77.88 115 VAL A CA 1
ATOM 937 C C . VAL A 1 115 ? -9.835 -5.996 -12.519 1.00 77.88 115 VAL A C 1
ATOM 939 O O . VAL A 1 115 ? -8.856 -6.642 -12.849 1.00 77.88 115 VAL A O 1
ATOM 942 N N . LYS A 1 116 ? -10.016 -4.735 -12.933 1.00 79.12 116 LYS A N 1
ATOM 943 C CA . LYS A 1 116 ? -9.107 -4.076 -13.887 1.00 79.12 116 LYS A CA 1
ATOM 944 C C . LYS A 1 116 ? -7.683 -3.909 -13.352 1.00 79.12 116 LYS A C 1
ATOM 946 O O . LYS A 1 116 ? -6.728 -4.051 -14.107 1.00 79.12 116 LYS A O 1
ATOM 951 N N . GLY A 1 117 ? -7.536 -3.575 -12.068 1.00 78.06 117 GLY A N 1
ATOM 952 C CA . GLY A 1 117 ? -6.225 -3.481 -11.426 1.00 78.06 117 GLY A CA 1
ATOM 953 C C . GLY A 1 117 ? -5.530 -4.840 -11.352 1.00 78.06 117 GLY A C 1
ATOM 954 O O . GLY A 1 117 ? -4.336 -4.932 -11.624 1.00 78.06 117 GLY A O 1
ATOM 955 N N . LEU A 1 118 ? -6.291 -5.894 -11.048 1.00 82.50 118 LEU A N 1
ATOM 956 C CA . LEU A 1 118 ? -5.800 -7.268 -11.014 1.00 82.50 118 LEU A CA 1
ATOM 957 C C . LEU A 1 118 ? -5.435 -7.780 -12.414 1.00 82.50 118 LEU A C 1
ATOM 959 O O . LEU A 1 118 ? -4.374 -8.375 -12.568 1.00 82.50 118 LEU A O 1
ATOM 963 N N . ASP A 1 119 ? -6.243 -7.481 -13.432 1.00 86.06 119 ASP A N 1
ATOM 964 C CA . ASP A 1 119 ? -5.949 -7.813 -14.831 1.00 86.06 119 ASP A CA 1
ATOM 965 C C . ASP A 1 119 ? -4.638 -7.159 -15.287 1.00 86.06 119 ASP A C 1
ATOM 967 O O . ASP A 1 119 ? -3.791 -7.817 -15.889 1.00 86.06 119 ASP A O 1
ATOM 971 N N . LEU A 1 120 ? -4.427 -5.878 -14.956 1.00 85.75 120 LEU A N 1
ATOM 972 C CA . LEU A 1 120 ? -3.199 -5.161 -15.307 1.00 85.75 120 LEU A CA 1
ATOM 973 C C . LEU A 1 120 ? -1.976 -5.704 -14.550 1.00 85.75 120 LEU A C 1
ATOM 975 O O . LEU A 1 120 ? -0.905 -5.842 -15.140 1.00 85.75 120 LEU A O 1
ATOM 979 N N . LEU A 1 121 ? -2.130 -6.038 -13.265 1.00 85.12 121 LEU A N 1
ATOM 980 C CA . LEU A 1 121 ? -1.078 -6.660 -12.456 1.00 85.12 121 LEU A CA 1
ATOM 981 C C . LEU A 1 121 ? -0.666 -8.017 -13.040 1.00 85.12 121 LEU A C 1
ATOM 983 O O . LEU A 1 121 ? 0.522 -8.287 -13.202 1.00 85.12 121 LEU A O 1
ATOM 987 N N . LEU A 1 122 ? -1.644 -8.859 -13.376 1.00 88.50 122 LEU A N 1
ATOM 988 C CA . LEU A 1 122 ? -1.406 -10.187 -13.935 1.00 88.50 122 LEU A CA 1
ATOM 989 C C . LEU A 1 122 ? -0.747 -10.077 -15.314 1.00 88.50 122 LEU A C 1
ATOM 991 O O . LEU A 1 122 ? 0.241 -10.763 -15.575 1.00 88.50 122 LEU A O 1
ATOM 995 N N . LEU A 1 123 ? -1.212 -9.148 -16.155 1.00 89.38 123 LEU A N 1
ATOM 996 C CA . LEU A 1 123 ? -0.588 -8.861 -17.446 1.00 89.38 123 LEU A CA 1
ATOM 997 C C . LEU A 1 123 ? 0.873 -8.413 -17.288 1.00 89.38 123 LEU A C 1
ATOM 999 O O . LEU A 1 123 ? 1.728 -8.841 -18.062 1.00 89.38 123 LEU A O 1
ATOM 1003 N N . LEU A 1 124 ? 1.180 -7.606 -16.269 1.00 87.88 124 LEU A N 1
ATOM 1004 C CA . LEU A 1 124 ? 2.542 -7.155 -15.985 1.00 87.88 124 LEU A CA 1
ATOM 1005 C C . LEU A 1 124 ? 3.450 -8.297 -15.502 1.00 87.88 124 LEU A C 1
ATOM 1007 O O . LEU A 1 124 ? 4.604 -8.373 -15.924 1.00 87.88 124 LEU A O 1
ATOM 1011 N N . ILE A 1 125 ? 2.937 -9.201 -14.663 1.00 91.25 125 ILE A N 1
ATOM 1012 C CA . ILE A 1 125 ? 3.668 -10.398 -14.215 1.00 91.25 125 ILE A CA 1
ATOM 1013 C C . ILE A 1 125 ? 3.981 -11.305 -15.408 1.00 91.25 125 ILE A C 1
ATOM 1015 O O . ILE A 1 125 ? 5.123 -11.732 -15.574 1.00 91.25 125 ILE A O 1
ATOM 1019 N N . VAL A 1 126 ? 2.986 -11.562 -16.262 1.00 91.44 126 VAL A N 1
ATOM 1020 C CA . VAL A 1 126 ? 3.155 -12.379 -17.471 1.00 91.44 126 VAL A CA 1
ATOM 1021 C C . VAL A 1 126 ? 4.159 -11.732 -18.420 1.00 91.44 126 VAL A C 1
ATOM 1023 O O . VAL A 1 126 ? 5.069 -12.409 -18.890 1.00 91.44 126 VAL A O 1
ATOM 1026 N N . TYR A 1 127 ? 4.052 -10.422 -18.653 1.00 89.25 127 TYR A N 1
ATOM 1027 C CA . TYR A 1 127 ? 5.021 -9.672 -19.447 1.00 89.25 127 TYR A CA 1
ATOM 1028 C C . TYR A 1 127 ? 6.436 -9.830 -18.880 1.00 89.25 127 TYR A C 1
ATOM 1030 O O . TYR A 1 127 ? 7.335 -10.252 -19.597 1.00 89.25 127 TYR A O 1
ATOM 1038 N N . ASN A 1 128 ? 6.644 -9.576 -17.587 1.00 87.88 128 ASN A N 1
ATOM 1039 C CA . ASN A 1 128 ? 7.971 -9.689 -16.986 1.00 87.88 128 ASN A CA 1
ATOM 1040 C C . ASN A 1 128 ? 8.536 -11.116 -17.107 1.00 87.88 128 ASN A C 1
ATOM 1042 O O . ASN A 1 128 ? 9.666 -11.288 -17.562 1.00 87.88 128 ASN A O 1
ATOM 1046 N N . GLY A 1 129 ? 7.726 -12.135 -16.804 1.00 87.19 129 GLY A N 1
ATOM 1047 C CA . GLY A 1 129 ? 8.125 -13.538 -16.934 1.00 87.19 129 GLY A CA 1
ATOM 1048 C C . GLY A 1 129 ? 8.521 -13.910 -18.365 1.00 87.19 129 GLY A C 1
ATOM 1049 O O . GLY A 1 129 ? 9.558 -14.536 -18.576 1.00 87.19 129 GLY A O 1
ATOM 1050 N N . ILE A 1 130 ? 7.751 -13.458 -19.356 1.00 87.44 130 ILE A N 1
ATOM 1051 C CA . ILE A 1 130 ? 8.061 -13.656 -20.775 1.00 87.44 130 ILE A CA 1
ATOM 1052 C C . ILE A 1 130 ? 9.402 -12.998 -21.147 1.00 87.44 130 ILE A C 1
ATOM 1054 O O . ILE A 1 130 ? 10.233 -13.631 -21.799 1.00 87.44 130 ILE A O 1
ATOM 1058 N N . TYR A 1 131 ? 9.644 -11.758 -20.712 1.00 82.38 131 TYR A N 1
ATOM 1059 C CA . TYR A 1 131 ? 10.897 -11.042 -20.991 1.00 82.38 131 TYR A CA 1
ATOM 1060 C C . TYR A 1 131 ? 12.115 -11.747 -20.397 1.00 82.38 131 TYR A C 1
ATOM 1062 O O . TYR A 1 131 ? 13.143 -11.863 -21.068 1.00 82.38 131 TYR A O 1
ATOM 1070 N N . VAL A 1 132 ? 11.996 -12.258 -19.170 1.00 85.06 132 VAL A N 1
ATOM 1071 C CA . VAL A 1 132 ? 13.062 -13.039 -18.535 1.00 85.06 132 VAL A CA 1
ATOM 1072 C C . VAL A 1 132 ? 13.353 -14.306 -19.344 1.00 85.06 132 VAL A C 1
ATOM 1074 O O . VAL A 1 132 ? 14.512 -14.567 -19.661 1.00 85.06 132 VAL A O 1
ATOM 1077 N N . VAL A 1 133 ? 12.326 -15.058 -19.749 1.00 85.19 133 VAL A N 1
ATOM 1078 C CA . VAL A 1 133 ? 12.491 -16.305 -20.520 1.00 85.19 133 VAL A CA 1
ATOM 1079 C C . VAL A 1 133 ? 13.144 -16.062 -21.885 1.00 85.19 133 VAL A C 1
ATOM 1081 O O . VAL A 1 133 ? 14.097 -16.761 -22.232 1.00 85.19 133 VAL A O 1
ATOM 1084 N N . TYR A 1 134 ? 12.695 -15.058 -22.645 1.00 84.56 134 TYR A N 1
ATOM 1085 C CA . TYR A 1 134 ? 13.322 -14.719 -23.930 1.00 84.56 134 TYR A CA 1
ATOM 1086 C C . TYR A 1 134 ? 14.767 -14.232 -23.765 1.00 84.56 134 TYR A C 1
ATOM 1088 O O . TYR A 1 134 ? 15.618 -14.571 -24.588 1.00 84.56 134 TYR A O 1
ATOM 1096 N N . GLY A 1 135 ? 15.065 -13.495 -22.691 1.00 83.25 135 GLY A N 1
ATOM 1097 C CA . GLY A 1 135 ? 16.432 -13.102 -22.348 1.00 83.25 135 GLY A CA 1
ATOM 1098 C C . GLY A 1 135 ? 17.347 -14.311 -22.130 1.00 83.25 135 GLY A C 1
ATOM 1099 O O . GLY A 1 135 ? 18.416 -14.387 -22.733 1.00 83.25 135 GLY A O 1
ATOM 1100 N N . TRP A 1 136 ? 16.905 -15.295 -21.342 1.00 83.25 136 TRP A N 1
ATOM 1101 C CA . TRP A 1 136 ? 17.656 -16.538 -21.120 1.00 83.25 136 TRP A CA 1
ATOM 1102 C C . TRP A 1 136 ? 17.858 -17.347 -22.403 1.00 83.25 136 TRP A C 1
ATOM 1104 O O . TRP A 1 136 ? 18.957 -17.849 -22.644 1.00 83.25 136 TRP A O 1
ATOM 1114 N N . LEU A 1 137 ? 16.831 -17.443 -23.249 1.00 83.12 137 LEU A N 1
ATOM 1115 C CA . LEU A 1 137 ? 16.912 -18.184 -24.507 1.00 83.12 137 LEU A CA 1
ATOM 1116 C C . LEU A 1 137 ? 17.941 -17.564 -25.470 1.00 83.12 137 LEU A C 1
ATOM 1118 O O . LEU A 1 137 ? 18.749 -18.286 -26.048 1.00 83.12 137 LEU A O 1
ATOM 1122 N N . LEU A 1 138 ? 17.973 -16.231 -25.591 1.00 82.38 138 LEU A N 1
ATOM 1123 C CA . LEU A 1 138 ? 18.963 -15.522 -26.412 1.00 82.38 138 LEU A CA 1
ATOM 1124 C C . LEU A 1 138 ? 20.399 -15.738 -25.920 1.00 82.38 138 LEU A C 1
ATOM 1126 O O . LEU A 1 138 ? 21.302 -15.939 -26.736 1.00 82.38 138 LEU A O 1
ATOM 1130 N N . VAL A 1 139 ? 20.616 -15.737 -24.601 1.00 85.25 139 VAL A N 1
ATOM 1131 C CA . VAL A 1 139 ? 21.933 -16.021 -24.009 1.00 85.25 139 VAL A CA 1
ATOM 1132 C C . VAL A 1 139 ? 22.376 -17.446 -24.348 1.00 85.25 139 VAL A C 1
ATOM 1134 O O . VAL A 1 139 ? 23.488 -17.633 -24.841 1.00 85.25 139 VAL A O 1
ATOM 1137 N N . VAL A 1 140 ? 21.500 -18.441 -24.173 1.00 86.25 140 VAL A N 1
ATOM 1138 C CA . VAL A 1 140 ? 21.801 -19.845 -24.506 1.00 86.25 140 VAL A CA 1
ATOM 1139 C C . VAL A 1 140 ? 22.090 -20.018 -25.999 1.00 86.25 140 VAL A C 1
ATOM 1141 O O . VAL A 1 140 ? 23.082 -20.654 -26.353 1.00 86.25 140 VAL A O 1
ATOM 1144 N N . CYS A 1 141 ? 21.284 -19.418 -26.880 1.00 83.62 141 CYS A N 1
ATOM 1145 C CA . CYS A 1 141 ? 21.522 -19.464 -28.323 1.00 83.62 141 CYS A CA 1
ATOM 1146 C C . CYS A 1 141 ? 22.866 -18.831 -28.704 1.00 83.62 141 CYS A C 1
ATOM 1148 O O . CYS A 1 141 ? 23.584 -19.395 -29.524 1.00 83.62 141 CYS A O 1
ATOM 1150 N N . THR A 1 142 ? 23.242 -17.706 -28.091 1.00 82.19 142 THR A N 1
ATOM 1151 C CA . THR A 1 142 ? 24.520 -17.032 -28.380 1.00 82.19 142 THR A CA 1
ATOM 1152 C C . THR A 1 142 ? 25.712 -17.890 -27.954 1.00 82.19 142 THR A C 1
ATOM 1154 O O . THR A 1 142 ? 26.640 -18.081 -28.737 1.00 82.19 142 THR A O 1
ATOM 1157 N N . VAL A 1 143 ? 25.659 -18.474 -26.752 1.00 87.38 143 VAL A N 1
ATOM 1158 C CA . VAL A 1 143 ? 26.708 -19.372 -26.236 1.00 87.38 143 VAL A CA 1
ATOM 1159 C C . VAL A 1 143 ? 26.825 -20.642 -27.087 1.00 87.38 143 VAL A C 1
ATOM 1161 O O . VAL A 1 143 ? 27.932 -21.093 -27.387 1.00 87.38 143 VAL A O 1
ATOM 1164 N N . HIS A 1 144 ? 25.697 -21.205 -27.524 1.00 85.12 144 HIS A N 1
ATOM 1165 C CA . HIS A 1 144 ? 25.687 -22.374 -28.401 1.00 85.12 144 HIS A CA 1
ATOM 1166 C C . HIS A 1 144 ? 26.270 -22.057 -29.784 1.00 85.12 144 HIS A C 1
ATOM 1168 O O . HIS A 1 144 ? 27.134 -22.789 -30.252 1.00 85.12 144 HIS A O 1
ATOM 1174 N N . ILE A 1 145 ? 25.884 -20.936 -30.405 1.00 81.50 145 ILE A N 1
ATOM 1175 C CA . ILE A 1 145 ? 26.423 -20.500 -31.705 1.00 81.50 145 ILE A CA 1
ATOM 1176 C C . ILE A 1 145 ? 27.936 -20.251 -31.618 1.00 81.50 145 ILE A C 1
ATOM 1178 O O . ILE A 1 145 ? 28.674 -20.696 -32.494 1.00 81.50 145 ILE A O 1
ATOM 1182 N N . GLN A 1 146 ? 28.422 -19.615 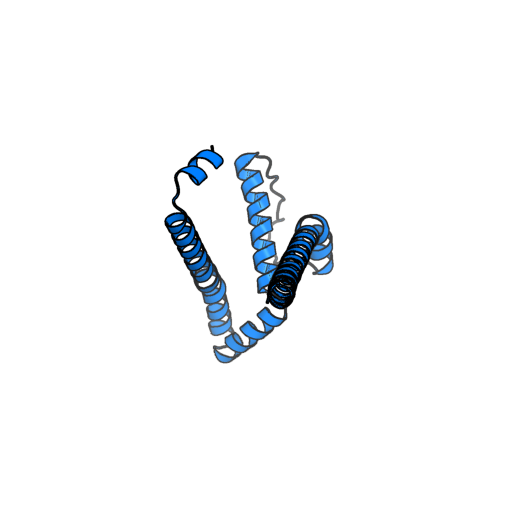-30.545 1.00 74.88 146 GLN A N 1
ATOM 1183 C CA . GLN A 1 146 ? 29.862 -19.430 -30.324 1.00 74.88 146 GLN A CA 1
ATOM 1184 C C . GLN A 1 146 ? 30.613 -20.759 -30.160 1.00 74.88 146 GLN A C 1
ATOM 1186 O O . GLN A 1 146 ? 31.745 -20.867 -30.617 1.00 74.88 146 GLN A O 1
ATOM 1191 N N . SER A 1 147 ? 29.975 -21.779 -29.577 1.00 75.19 147 SER A N 1
ATOM 1192 C CA . SER A 1 147 ? 30.555 -23.124 -29.432 1.00 75.19 147 SER A CA 1
ATOM 1193 C C . SER A 1 147 ? 30.642 -23.904 -30.753 1.00 75.19 147 SER A C 1
ATOM 1195 O O . SER A 1 147 ? 31.374 -24.882 -30.817 1.00 75.19 147 SER A O 1
ATOM 1197 N N . PHE A 1 148 ? 29.911 -23.493 -31.797 1.00 74.88 148 PHE A N 1
ATOM 1198 C CA . PHE A 1 148 ? 29.997 -24.062 -33.153 1.00 74.88 148 PHE A CA 1
ATOM 1199 C C . PHE A 1 148 ? 30.950 -23.296 -34.085 1.00 74.88 148 PHE A C 1
ATOM 1201 O O . PHE A 1 148 ? 31.252 -23.782 -35.173 1.00 74.88 148 PHE A O 1
ATOM 1208 N N . MET A 1 149 ? 31.384 -22.091 -33.700 1.00 66.00 149 MET A N 1
ATOM 1209 C CA . MET A 1 149 ? 32.285 -21.234 -34.490 1.00 66.00 149 MET A CA 1
ATOM 1210 C C . MET A 1 149 ? 33.765 -21.335 -34.068 1.00 66.00 149 MET A C 1
ATOM 1212 O O . MET A 1 149 ? 34.586 -20.569 -34.574 1.00 66.00 149 MET A O 1
ATOM 1216 N N . VAL A 1 150 ? 34.103 -22.267 -33.171 1.00 60.34 150 VAL A N 1
ATOM 1217 C CA . VAL A 1 150 ? 35.470 -22.649 -32.760 1.00 60.34 150 VAL A CA 1
ATOM 1218 C C . VAL A 1 150 ? 35.682 -24.113 -33.114 1.00 60.34 150 VAL A C 1
ATOM 1220 O O . VAL A 1 150 ? 36.777 -24.432 -33.624 1.00 60.34 150 VAL A O 1
#

InterPro domains:
  IPR003440 Glycosyl transferase 48 domain [PF02364] (20-147)

Radius of gyration: 23.68 Å; chains: 1; bounding box: 65×43×59 Å

pLDDT: mean 78.83, std 10.7, range [45.81, 91.56]

Organism: Brassica carinata (NCBI:txid52824)

Secondary structure (DSSP, 8-state):
-HHHHHHHS-HHHHHHHHHHHHHHHHHIIIIIIIHHHHHHHHHHT-HHHHHHHHHHHHHTTHHHHHHHHHHHHHHHHHHHHHH---------SS-------HHHHHHHHIIIIIHHHHHHHHHHHHHHHHHHHHHHHHHHHHHHHHHH--

Foldseek 3Di:
DVVVVVVPADPVNVVVVVVVVVVCVVCCCCVVPVVVQLVVCCVVVNNVVSVVVVVVCVVVVVVVVVVLVVVVVVVVVVCCVPPNDDDPDDPDPDPDPDDDDPVVVCVVRCVPPVVVVVVVVVVVVVVVVVVVVVVVVVVVVVVVVVVVVD

Sequence (150 aa):
MGKEILRLVTPNQLAALEQALATQSIFQLWFLMVLPMVMEIGLEEGFRSAIVDFFIMQLKLASVFFTFQLGTKSHYYGRTILHGGSKYRQTGRGFVVFHAKFAENYIFYSRNHFVKGLDLLLLLIVYNGIYVVYGWLLVVCTVHIQSFMV